Protein AF-A0A183FY08-F1 (afdb_monomer_lite)

Foldseek 3Di:
DDDCPDDPPPDPPPFCQQLQPRHRDDVLQDPVQQALLSSLQSLLLQLADQQPRDSHAVVPDPDPFDQAPQPRDRRGHNSNDCRRPSHDNPDDPVRSVVSNVVSSVSSVVSVVVVVVVVVVVVVVVVVVVCVVVVND

Secondary structure (DSSP, 8-state):
----------PPPPP-B-TTT-SBS-GGG-SSS-BHHHHHHHHHHTT--TTT--SS-GGG--SPP---TTT--SSS-GGG-TT-TTSB--S-HHHHHHHHHHHHHHHHHHHHHHHHHHHHHHHHHHHHHHHHTT--

pLDDT: mean 91.38, std 11.75, range [52.66, 98.62]

Organism: Heligmosomoides polygyrus (NCBI:txid6339)

Radius of gyration: 21.26 Å; chains: 1; bounding box: 55×53×59 Å

Structure (mmCIF, N/CA/C/O backbone):
data_AF-A0A183FY08-F1
#
_entry.id   AF-A0A183FY08-F1
#
loop_
_atom_site.group_PDB
_atom_site.id
_atom_site.type_symbol
_atom_site.label_atom_id
_atom_site.label_alt_id
_atom_site.label_comp_id
_atom_site.label_asym_id
_atom_site.label_entity_id
_atom_site.label_seq_id
_atom_site.pdbx_PDB_ins_code
_atom_site.Cartn_x
_atom_site.Cartn_y
_atom_site.Cartn_z
_atom_site.occupancy
_atom_site.B_iso_or_equiv
_atom_site.auth_seq_id
_atom_site.auth_comp_id
_atom_site.auth_asym_id
_atom_site.auth_atom_id
_atom_site.pdbx_PDB_model_num
ATOM 1 N N . MET A 1 1 ? -34.730 44.132 -16.770 1.00 52.66 1 MET A N 1
ATOM 2 C CA . MET A 1 1 ? -33.277 43.946 -16.943 1.00 52.66 1 MET A CA 1
ATOM 3 C C . MET A 1 1 ? -33.006 42.476 -16.690 1.00 52.66 1 MET A C 1
ATOM 5 O O . MET A 1 1 ? -33.260 42.029 -15.582 1.00 52.66 1 MET A O 1
ATOM 9 N N . TYR A 1 2 ? -32.678 41.707 -17.728 1.00 55.66 2 TYR A N 1
ATOM 10 C CA . TYR A 1 2 ? -32.290 40.305 -17.571 1.00 55.66 2 TYR A CA 1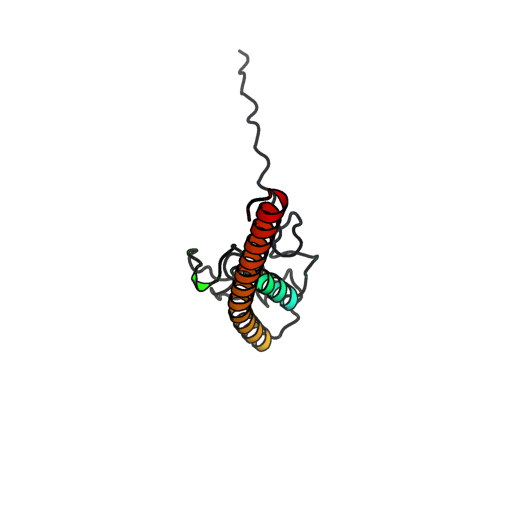
ATOM 11 C C . TYR A 1 2 ? -30.800 40.290 -17.236 1.00 55.66 2 TYR A C 1
ATOM 13 O O . TYR A 1 2 ? -30.007 40.903 -17.945 1.00 55.66 2 TYR A O 1
ATOM 21 N N . ASP A 1 3 ? -30.447 39.665 -16.123 1.00 54.88 3 ASP A N 1
ATOM 22 C CA . ASP A 1 3 ? -29.059 39.439 -15.739 1.00 54.88 3 ASP A CA 1
ATOM 23 C C . ASP A 1 3 ? -28.642 38.084 -16.333 1.00 54.88 3 ASP A C 1
ATOM 25 O O . ASP A 1 3 ? -29.203 37.056 -15.937 1.00 54.88 3 ASP A O 1
ATOM 29 N N . PRO A 1 4 ? -27.757 38.036 -17.345 1.00 61.25 4 PRO A N 1
ATOM 30 C CA . PRO A 1 4 ? -27.305 36.783 -17.911 1.00 61.25 4 PRO A CA 1
ATOM 31 C C . PRO A 1 4 ? -26.164 36.275 -17.032 1.00 61.25 4 PRO A C 1
ATOM 33 O O . PRO A 1 4 ? -24.997 36.376 -17.402 1.00 61.25 4 PRO A O 1
ATOM 36 N N . THR A 1 5 ? -26.472 35.749 -15.847 1.00 64.19 5 THR A N 1
ATOM 37 C CA . THR A 1 5 ? -25.443 35.071 -15.057 1.00 64.19 5 THR A CA 1
ATOM 38 C C . THR A 1 5 ? -25.044 33.797 -15.810 1.00 64.19 5 THR A C 1
ATOM 40 O O . THR A 1 5 ? -25.893 32.922 -16.012 1.00 64.19 5 THR A O 1
ATOM 43 N N . PRO A 1 6 ? -23.789 33.662 -16.273 1.00 59.47 6 PRO A N 1
ATOM 44 C CA . PRO A 1 6 ? -23.373 32.463 -16.977 1.00 59.47 6 PRO A CA 1
ATOM 45 C C . PRO A 1 6 ? -23.393 31.292 -15.992 1.00 59.47 6 PRO A C 1
ATOM 47 O O . PRO A 1 6 ? -22.857 31.384 -14.887 1.00 59.47 6 PRO A O 1
ATOM 50 N N . LEU A 1 7 ? -24.030 30.190 -16.394 1.00 59.69 7 LEU A N 1
ATOM 51 C CA . LEU A 1 7 ? -23.998 28.929 -15.662 1.00 59.69 7 LEU A CA 1
ATOM 52 C C . LEU A 1 7 ? -22.531 28.513 -15.509 1.00 59.69 7 LEU A C 1
ATOM 54 O O . LEU A 1 7 ? -21.897 28.096 -16.477 1.00 59.69 7 LEU A O 1
ATOM 58 N N . VAL A 1 8 ? -21.984 28.654 -14.300 1.00 61.56 8 VAL A N 1
ATOM 59 C CA . VAL A 1 8 ? -20.666 28.118 -13.956 1.00 61.56 8 VAL A CA 1
ATOM 60 C C . VAL A 1 8 ? -20.750 26.608 -14.147 1.00 61.56 8 VAL A C 1
ATOM 62 O O . VAL A 1 8 ? -21.351 25.901 -13.341 1.00 61.56 8 VAL A O 1
ATOM 65 N N . GLN A 1 9 ? -20.183 26.121 -15.251 1.00 58.12 9 GLN A N 1
ATOM 66 C CA . GLN A 1 9 ? -19.951 24.701 -15.470 1.00 58.12 9 GLN A CA 1
ATOM 67 C C . GLN A 1 9 ? -18.980 24.237 -14.386 1.00 58.12 9 GLN A C 1
ATOM 69 O O . GLN A 1 9 ? -17.773 24.460 -14.468 1.00 58.12 9 GLN A O 1
ATOM 74 N N . SER A 1 10 ? -19.519 23.645 -13.323 1.00 61.91 10 SER A N 1
ATOM 75 C CA . SER A 1 10 ? -18.717 23.008 -12.293 1.00 61.91 10 SER A CA 1
ATOM 76 C C . SER A 1 10 ? -18.012 21.816 -12.929 1.00 61.91 10 SER A C 1
ATOM 78 O O . SER A 1 10 ? -18.639 20.847 -13.356 1.00 61.91 10 SER A O 1
ATOM 80 N N . THR A 1 11 ? -16.686 21.888 -13.021 1.00 62.81 11 THR A N 1
ATOM 81 C CA . THR A 1 11 ? -15.876 20.710 -13.326 1.00 62.81 11 THR A CA 1
ATOM 82 C C . THR A 1 11 ? -16.248 19.614 -12.325 1.00 62.81 11 THR A C 1
ATOM 84 O O . THR A 1 11 ? -16.218 19.890 -11.118 1.00 62.81 11 THR A O 1
ATOM 87 N N . PRO A 1 12 ? -16.617 18.400 -12.773 1.00 63.00 12 PRO A N 1
ATOM 88 C CA . PRO A 1 12 ? -16.906 17.315 -11.852 1.00 63.00 12 PRO A CA 1
ATOM 89 C C . PRO A 1 12 ? -15.676 17.082 -10.964 1.00 63.00 12 PRO A C 1
ATOM 91 O O . PRO A 1 12 ? -14.543 17.198 -11.446 1.00 63.00 12 PRO A O 1
ATOM 94 N N . PRO A 1 13 ? -15.869 16.805 -9.663 1.00 63.50 13 PRO A N 1
ATOM 95 C CA . PRO A 1 13 ? -14.754 16.578 -8.762 1.00 63.50 13 PRO A CA 1
ATOM 96 C C . PRO A 1 13 ? -13.879 15.439 -9.303 1.00 63.50 13 PRO A C 1
ATOM 98 O O . PRO A 1 13 ? -14.412 14.482 -9.876 1.00 63.50 13 PRO A O 1
ATOM 101 N N . PRO A 1 14 ? -12.548 15.524 -9.136 1.00 67.75 14 PRO A N 1
ATOM 102 C CA . PRO A 1 14 ? -11.652 14.470 -9.582 1.00 67.75 14 PRO A CA 1
ATOM 103 C C . PRO A 1 14 ? -12.087 13.136 -8.971 1.00 67.75 14 PRO A C 1
ATOM 105 O O . PRO A 1 14 ? -12.352 13.043 -7.769 1.00 67.75 14 PRO A O 1
ATOM 108 N N . VAL A 1 15 ? -12.187 12.110 -9.818 1.00 73.31 15 VAL A N 1
ATOM 109 C CA . VAL A 1 15 ? -12.575 10.762 -9.397 1.00 73.31 15 VAL A CA 1
ATOM 110 C C . VAL A 1 15 ? -11.537 10.250 -8.399 1.00 73.31 15 VAL A C 1
ATOM 112 O O . VAL A 1 15 ? -10.331 10.306 -8.642 1.00 73.31 15 VAL A O 1
ATOM 115 N N . LEU A 1 16 ? -12.007 9.780 -7.247 1.00 83.12 16 LEU A N 1
ATOM 116 C CA . LEU A 1 16 ? -11.164 9.371 -6.133 1.00 83.12 16 LEU A CA 1
ATOM 117 C C . LEU A 1 16 ? -10.755 7.911 -6.336 1.00 83.12 16 LEU A C 1
ATOM 119 O O . LEU A 1 16 ? -11.513 7.002 -6.027 1.00 83.12 16 LEU A O 1
ATOM 123 N N . GLU A 1 17 ? -9.564 7.662 -6.872 1.00 91.75 17 GLU A N 1
ATOM 124 C CA . GLU A 1 17 ? -9.133 6.295 -7.182 1.00 91.75 17 GLU A CA 1
ATOM 125 C C . GLU A 1 17 ? -8.600 5.558 -5.938 1.00 91.75 17 GLU A C 1
ATOM 127 O O . GLU A 1 17 ? -7.524 5.864 -5.405 1.00 91.75 17 GLU A O 1
ATOM 132 N N . CYS A 1 18 ? -9.339 4.545 -5.475 1.00 95.50 18 CYS A N 1
ATOM 133 C CA . CYS A 1 18 ? -8.917 3.707 -4.357 1.00 95.50 18 CYS A CA 1
ATOM 134 C C . CYS A 1 18 ? -7.594 2.988 -4.663 1.00 95.50 18 CYS A C 1
ATOM 136 O O . CYS A 1 18 ? -7.455 2.279 -5.661 1.00 95.50 18 CYS A O 1
ATOM 138 N N . TRP A 1 19 ? -6.627 3.073 -3.743 1.00 95.94 19 TRP A N 1
ATOM 139 C CA . TRP A 1 19 ? -5.284 2.497 -3.921 1.00 95.94 19 TRP A CA 1
ATOM 140 C C . TRP A 1 19 ? -5.264 0.972 -4.036 1.00 95.94 19 TRP A C 1
ATOM 142 O O . TRP A 1 19 ? -4.254 0.408 -4.460 1.00 95.94 19 TRP A O 1
ATOM 152 N N . PHE A 1 20 ? -6.346 0.315 -3.615 1.00 96.25 20 PHE A N 1
ATOM 153 C CA . PHE A 1 20 ? -6.422 -1.137 -3.504 1.00 96.25 20 PHE A CA 1
ATOM 154 C C . PHE A 1 20 ? -7.235 -1.771 -4.627 1.00 96.25 20 PHE A C 1
ATOM 156 O O . PHE A 1 20 ? -6.753 -2.703 -5.259 1.00 96.25 20 PHE A O 1
ATOM 163 N N . CYS A 1 21 ? -8.448 -1.270 -4.872 1.00 96.00 21 CYS A N 1
ATOM 164 C CA . CYS A 1 21 ? -9.380 -1.863 -5.834 1.00 96.00 21 CYS A CA 1
ATOM 165 C C . CYS A 1 21 ? -9.714 -0.956 -7.020 1.00 96.00 21 CYS A C 1
ATOM 167 O O . CYS A 1 21 ? -10.491 -1.367 -7.870 1.00 96.00 21 CYS A O 1
ATOM 169 N N . ARG A 1 22 ? -9.130 0.251 -7.092 1.00 94.38 22 ARG A N 1
ATOM 170 C CA . ARG A 1 22 ? -9.263 1.179 -8.230 1.00 94.38 22 ARG A CA 1
ATOM 171 C C . ARG A 1 22 ? -10.670 1.752 -8.452 1.00 94.38 22 ARG A C 1
ATOM 173 O O . ARG A 1 22 ? -10.871 2.531 -9.372 1.00 94.38 22 ARG A O 1
ATOM 180 N N . GLU A 1 23 ? -11.626 1.431 -7.584 1.00 95.12 23 GLU A N 1
ATOM 181 C CA . GLU A 1 23 ? -12.968 2.018 -7.594 1.00 95.12 23 GLU A CA 1
ATOM 182 C C . GLU A 1 23 ? -13.013 3.412 -6.946 1.00 95.12 23 GLU A C 1
ATOM 184 O O . GLU A 1 23 ? -12.102 3.809 -6.214 1.00 95.12 23 GLU A O 1
ATOM 189 N N . ASN A 1 24 ? -14.111 4.137 -7.191 1.00 94.88 24 ASN A N 1
ATOM 190 C CA . ASN A 1 24 ? -14.319 5.507 -6.724 1.00 94.88 24 ASN A CA 1
ATOM 191 C C . ASN A 1 24 ? -14.733 5.577 -5.240 1.00 94.88 24 ASN A C 1
ATOM 193 O O . ASN A 1 24 ? -15.921 5.653 -4.924 1.00 94.88 24 ASN A O 1
ATOM 197 N N . HIS A 1 25 ? -13.763 5.527 -4.325 1.00 94.44 25 HIS A N 1
ATOM 198 C CA . HIS A 1 25 ? -13.972 5.733 -2.887 1.00 94.44 25 HIS A CA 1
ATOM 199 C C . HIS A 1 25 ? -12.656 5.996 -2.139 1.00 94.44 25 HIS A C 1
ATOM 201 O O . HIS A 1 25 ? -11.560 5.716 -2.623 1.00 94.44 25 HIS A O 1
ATOM 207 N N . PHE A 1 26 ? -12.752 6.478 -0.895 1.00 95.19 26 PHE A N 1
ATOM 208 C CA . PHE A 1 26 ? -11.581 6.641 -0.034 1.00 95.19 26 PHE A CA 1
ATOM 209 C C . PHE A 1 26 ? -10.921 5.297 0.287 1.00 95.19 26 PHE A C 1
ATOM 211 O O . PHE A 1 26 ? -11.543 4.404 0.861 1.00 95.19 26 PHE A O 1
ATOM 218 N N . SER A 1 27 ? -9.615 5.179 0.038 1.00 96.50 27 SER A N 1
ATOM 219 C CA . SER A 1 27 ? -8.840 3.968 0.353 1.00 96.50 27 SER A CA 1
ATOM 220 C C . SER A 1 27 ? -8.983 3.531 1.820 1.00 96.50 27 SER A C 1
ATOM 222 O O . SER A 1 27 ? -8.934 2.342 2.126 1.00 96.50 27 SER A O 1
ATOM 224 N N . SER A 1 28 ? -9.196 4.467 2.752 1.00 96.62 28 SER A N 1
ATOM 225 C CA . SER A 1 28 ? -9.407 4.157 4.171 1.00 96.62 28 SER A CA 1
ATOM 226 C C . SER A 1 28 ? -10.662 3.320 4.436 1.00 96.62 28 SER A C 1
ATOM 228 O O . SER A 1 28 ? -10.618 2.481 5.338 1.00 96.62 28 SER A O 1
ATOM 230 N N . SER A 1 29 ? -11.714 3.460 3.626 1.00 96.81 29 SER A N 1
ATOM 231 C CA . SER A 1 29 ? -13.008 2.778 3.763 1.00 96.81 29 SER A CA 1
ATOM 232 C C . SER A 1 29 ? -13.265 1.693 2.705 1.00 96.81 29 SER A C 1
ATOM 234 O O . SER A 1 29 ? -14.398 1.247 2.538 1.00 96.81 29 SER A O 1
ATOM 236 N N . CYS A 1 30 ? -12.220 1.229 2.008 1.00 97.81 30 CYS A N 1
ATOM 237 C CA . CYS A 1 30 ? -12.335 0.207 0.963 1.00 97.81 30 CYS A CA 1
ATOM 238 C C . CYS A 1 30 ? -12.936 -1.116 1.473 1.00 97.81 30 CYS A C 1
ATOM 240 O O . CYS A 1 30 ? -12.324 -1.821 2.281 1.00 97.81 30 CYS A O 1
ATOM 242 N N . ARG A 1 31 ? -14.112 -1.486 0.952 1.00 97.62 31 ARG A N 1
ATOM 243 C CA . ARG A 1 31 ? -14.803 -2.740 1.305 1.00 97.62 31 ARG A CA 1
ATOM 244 C C . ARG A 1 31 ? -14.281 -3.955 0.536 1.00 97.62 31 ARG A C 1
ATOM 246 O O . ARG A 1 31 ? -14.322 -5.055 1.072 1.00 97.62 31 ARG A O 1
ATOM 253 N N . ASN A 1 32 ? -13.728 -3.746 -0.659 1.00 98.25 32 ASN A N 1
ATOM 254 C CA . ASN A 1 32 ? -13.183 -4.818 -1.503 1.00 98.25 32 ASN A CA 1
ATOM 255 C C . ASN A 1 32 ? -11.875 -5.402 -0.956 1.00 98.25 32 ASN A C 1
ATOM 257 O O . ASN A 1 32 ? -11.552 -6.557 -1.206 1.00 98.25 32 ASN A O 1
ATOM 261 N N . VAL A 1 33 ? -11.123 -4.613 -0.182 1.00 98.31 33 VAL A N 1
ATOM 262 C CA . VAL A 1 33 ? -9.905 -5.062 0.505 1.00 98.31 33 VAL A CA 1
ATOM 263 C C . VAL A 1 33 ? -10.043 -4.727 1.987 1.00 98.31 33 VAL A C 1
ATOM 265 O O . VAL A 1 33 ? -9.502 -3.721 2.451 1.00 98.31 33 VAL A O 1
ATOM 268 N N . PRO A 1 34 ? -10.816 -5.510 2.755 1.00 98.06 34 PRO A N 1
ATOM 269 C CA . PRO A 1 34 ? -11.196 -5.122 4.106 1.00 98.06 34 PRO A CA 1
ATOM 270 C C . PRO A 1 34 ? -10.091 -5.386 5.136 1.00 98.06 34 PRO A C 1
ATOM 272 O O . PRO A 1 34 ? -10.051 -4.706 6.156 1.00 98.06 34 PRO A O 1
ATOM 275 N N . ARG A 1 35 ? -9.183 -6.340 4.902 1.00 98.62 35 ARG A N 1
ATOM 276 C CA . ARG A 1 35 ? -8.162 -6.753 5.880 1.00 98.62 35 ARG A CA 1
ATOM 277 C C . ARG A 1 35 ? -6.946 -5.831 5.867 1.00 98.62 35 ARG A C 1
ATOM 279 O O . ARG A 1 35 ? -6.431 -5.479 4.807 1.00 98.62 35 ARG A O 1
ATOM 286 N N . ILE A 1 36 ? -6.441 -5.473 7.048 1.00 98.44 36 ILE A N 1
ATOM 287 C CA . ILE A 1 36 ? -5.259 -4.604 7.180 1.00 98.44 36 ILE A CA 1
ATOM 288 C C . ILE A 1 36 ? -4.006 -5.254 6.585 1.00 98.44 36 ILE A C 1
ATOM 290 O O . ILE A 1 36 ? -3.213 -4.561 5.943 1.00 98.44 36 ILE A O 1
ATOM 294 N N . SER A 1 37 ? -3.819 -6.562 6.772 1.00 98.56 37 SER A N 1
ATOM 295 C CA . SER A 1 37 ? -2.683 -7.280 6.181 1.00 98.56 37 SER A CA 1
ATOM 296 C C . SER A 1 37 ? -2.665 -7.191 4.646 1.00 98.56 37 SER A C 1
ATOM 298 O O . SER A 1 37 ? -1.636 -6.826 4.075 1.00 98.56 37 SER A O 1
ATOM 300 N N . ASP A 1 38 ? -3.807 -7.407 3.989 1.00 98.62 38 ASP A N 1
ATOM 301 C CA . ASP A 1 38 ? -3.936 -7.351 2.526 1.00 98.62 38 ASP A CA 1
ATOM 302 C C . ASP A 1 38 ? -3.689 -5.943 1.986 1.00 98.62 38 ASP A C 1
ATOM 304 O O . ASP A 1 38 ? -2.952 -5.764 1.016 1.00 98.62 38 ASP A O 1
ATOM 308 N N . ARG A 1 39 ? -4.227 -4.917 2.659 1.00 98.44 39 ARG A N 1
ATOM 309 C CA . ARG A 1 39 ? -3.956 -3.513 2.311 1.00 98.44 39 ARG A CA 1
ATOM 310 C C . ARG A 1 39 ? -2.463 -3.210 2.341 1.00 98.44 39 ARG A C 1
ATOM 312 O O . ARG A 1 39 ? -1.942 -2.586 1.418 1.00 98.44 39 ARG A O 1
ATOM 319 N N . ILE A 1 40 ? -1.763 -3.668 3.383 1.00 98.38 40 ILE A N 1
ATOM 320 C CA . ILE A 1 40 ? -0.312 -3.490 3.504 1.00 98.38 40 ILE A CA 1
ATOM 321 C C . ILE A 1 40 ? 0.426 -4.249 2.392 1.00 98.38 40 ILE A C 1
ATOM 323 O O . ILE A 1 40 ? 1.367 -3.711 1.805 1.00 98.38 40 ILE A O 1
ATOM 327 N N . TYR A 1 41 ? 0.002 -5.476 2.086 1.00 98.19 41 TYR A N 1
ATOM 328 C CA . TYR A 1 41 ? 0.604 -6.307 1.046 1.00 98.19 41 TYR A CA 1
ATOM 329 C C . TYR A 1 41 ? 0.453 -5.703 -0.357 1.00 98.19 41 TYR A C 1
ATOM 331 O O . TYR A 1 41 ? 1.444 -5.582 -1.077 1.00 98.19 41 TYR A O 1
ATOM 339 N N . ILE A 1 42 ? -0.753 -5.271 -0.734 1.00 97.38 42 ILE A N 1
ATOM 340 C CA . ILE A 1 42 ? -1.020 -4.649 -2.040 1.00 97.38 42 ILE A CA 1
ATOM 341 C C . ILE A 1 42 ? -0.162 -3.397 -2.212 1.00 97.38 42 ILE A C 1
ATOM 343 O O . ILE A 1 42 ? 0.487 -3.215 -3.243 1.00 97.38 42 ILE A O 1
ATOM 347 N N . HIS A 1 43 ? -0.108 -2.550 -1.183 1.00 95.94 43 HIS A N 1
ATOM 348 C CA . HIS A 1 43 ? 0.658 -1.307 -1.245 1.00 95.94 43 HIS A CA 1
ATOM 349 C C . HIS A 1 43 ? 2.168 -1.553 -1.339 1.00 95.94 43 HIS A C 1
ATOM 351 O O . HIS A 1 43 ? 2.857 -0.880 -2.104 1.00 95.94 43 HIS A O 1
ATOM 357 N N . MET A 1 44 ? 2.665 -2.578 -0.635 1.00 97.38 44 MET A N 1
ATOM 358 C CA . MET A 1 44 ? 4.047 -3.058 -0.740 1.00 97.38 44 MET A CA 1
ATOM 359 C C . MET A 1 44 ? 4.380 -3.540 -2.152 1.00 97.38 44 MET A C 1
ATOM 361 O O . MET A 1 44 ? 5.374 -3.093 -2.719 1.00 97.38 44 MET A O 1
ATOM 365 N N . ARG A 1 45 ? 3.544 -4.411 -2.735 1.00 96.88 45 ARG A N 1
ATOM 366 C CA . ARG A 1 45 ? 3.742 -4.944 -4.094 1.00 96.88 45 ARG A CA 1
ATOM 367 C C . ARG A 1 45 ? 3.728 -3.830 -5.140 1.00 96.88 45 ARG A C 1
ATOM 369 O O . ARG A 1 45 ? 4.424 -3.899 -6.151 1.00 96.88 45 ARG A O 1
ATOM 376 N N . ASN A 1 46 ? 2.947 -2.786 -4.888 1.00 94.94 46 ASN A N 1
ATOM 377 C CA . ASN A 1 46 ? 2.868 -1.624 -5.758 1.00 94.94 46 ASN A CA 1
ATOM 378 C C . ASN A 1 46 ? 3.998 -0.611 -5.547 1.00 94.94 46 ASN A C 1
ATOM 380 O O . ASN A 1 46 ? 4.034 0.362 -6.291 1.00 94.94 46 ASN A O 1
ATOM 384 N N . ALA A 1 47 ? 4.919 -0.850 -4.606 1.00 95.94 47 ALA A N 1
ATOM 385 C CA . ALA A 1 47 ? 6.020 0.052 -4.278 1.00 95.94 47 ALA A CA 1
ATOM 386 C C . ALA A 1 47 ? 5.553 1.490 -3.975 1.00 95.94 47 ALA A C 1
ATOM 388 O O . ALA A 1 47 ? 6.170 2.465 -4.398 1.00 95.94 47 ALA A O 1
ATOM 389 N N . ARG A 1 48 ? 4.434 1.619 -3.250 1.00 95.06 48 ARG A N 1
ATOM 390 C CA . ARG A 1 48 ? 3.833 2.913 -2.903 1.00 95.06 48 ARG A CA 1
ATOM 391 C C . ARG A 1 48 ? 4.125 3.311 -1.459 1.00 95.06 48 ARG A C 1
ATOM 393 O O . ARG A 1 48 ? 4.330 2.469 -0.583 1.00 95.06 48 ARG A O 1
ATOM 400 N N . CYS A 1 49 ? 4.052 4.613 -1.203 1.00 96.19 49 CYS A N 1
ATOM 401 C CA . CYS A 1 49 ? 4.340 5.206 0.095 1.00 96.19 49 CYS A CA 1
ATOM 402 C C . CYS A 1 49 ? 3.232 4.878 1.096 1.00 96.19 49 CYS A C 1
ATOM 404 O O . CYS A 1 49 ? 2.060 5.190 0.872 1.00 96.19 49 CYS A O 1
ATOM 406 N N . PHE A 1 50 ? 3.585 4.302 2.240 1.00 96.50 50 PHE A N 1
ATOM 407 C CA . PHE A 1 50 ? 2.654 3.973 3.317 1.00 96.50 50 PHE A CA 1
ATOM 408 C C . PHE A 1 50 ? 2.179 5.200 4.101 1.00 96.50 50 PHE A C 1
ATOM 410 O O . PHE A 1 50 ? 1.222 5.084 4.866 1.00 96.50 50 PHE A O 1
ATOM 417 N N . ARG A 1 51 ? 2.825 6.364 3.941 1.00 95.56 51 ARG A N 1
ATOM 418 C CA . ARG A 1 51 ? 2.447 7.619 4.620 1.00 95.56 51 ARG A CA 1
ATOM 419 C C . ARG A 1 51 ? 1.387 8.407 3.852 1.00 95.56 51 ARG A C 1
ATOM 421 O O . ARG A 1 51 ? 0.452 8.908 4.468 1.00 95.56 51 ARG A O 1
ATOM 428 N N . CYS A 1 52 ? 1.509 8.497 2.528 1.00 94.50 52 CYS A N 1
ATOM 429 C CA . CYS A 1 52 ? 0.633 9.340 1.703 1.00 94.50 52 CYS A CA 1
ATOM 430 C C . CYS A 1 52 ? -0.069 8.599 0.556 1.00 94.50 52 CYS A C 1
ATOM 432 O O . CYS A 1 52 ? -0.943 9.169 -0.086 1.00 94.50 52 CYS A O 1
ATOM 434 N N . GLY A 1 53 ? 0.306 7.350 0.274 1.00 93.81 53 GLY A N 1
ATOM 435 C CA . GLY A 1 53 ? -0.218 6.604 -0.867 1.00 93.81 53 GLY A CA 1
ATOM 436 C C . GLY A 1 53 ? 0.410 6.960 -2.215 1.00 93.81 53 GLY A C 1
ATOM 437 O O . GLY A 1 53 ? 0.017 6.381 -3.220 1.00 93.81 53 GLY A O 1
ATOM 438 N N . GLY A 1 54 ? 1.372 7.880 -2.276 1.00 93.81 54 GLY A N 1
ATOM 439 C CA . GLY A 1 54 ? 2.015 8.306 -3.521 1.00 93.81 54 GLY A CA 1
ATOM 440 C C . GLY A 1 54 ? 2.845 7.217 -4.211 1.00 93.81 54 GLY A C 1
ATOM 441 O O . GLY A 1 54 ? 3.187 6.194 -3.611 1.00 93.81 54 GLY A O 1
ATOM 442 N N . HIS A 1 55 ? 3.171 7.462 -5.483 1.00 93.38 55 HIS A N 1
ATOM 443 C CA . HIS A 1 55 ? 4.069 6.642 -6.305 1.00 93.38 55 HIS A CA 1
ATOM 444 C C . HIS A 1 55 ? 5.544 6.946 -5.984 1.00 93.38 55 HIS A C 1
ATOM 446 O O . HIS A 1 55 ? 6.289 7.434 -6.821 1.00 93.38 55 HIS A O 1
ATOM 452 N N . HIS A 1 56 ? 5.931 6.713 -4.734 1.00 95.19 56 HIS A N 1
ATOM 453 C CA . HIS A 1 56 ? 7.294 6.840 -4.212 1.00 95.19 56 HIS A CA 1
ATOM 454 C C . HIS A 1 56 ? 7.421 5.984 -2.945 1.00 95.19 56 HIS A C 1
ATOM 456 O O . HIS A 1 56 ? 6.414 5.503 -2.421 1.00 95.19 56 HIS A O 1
ATOM 462 N N . LEU A 1 57 ? 8.630 5.792 -2.421 1.00 96.00 57 LEU A N 1
ATOM 463 C CA . LEU A 1 57 ? 8.858 5.073 -1.164 1.00 96.00 57 LEU A CA 1
ATOM 464 C C . LEU A 1 57 ? 8.831 6.018 0.046 1.00 96.00 57 LEU A C 1
ATOM 466 O O . LEU A 1 57 ? 9.054 7.215 -0.072 1.00 96.00 57 LEU A O 1
ATOM 470 N N . ASP A 1 58 ? 8.605 5.484 1.250 1.00 94.69 58 ASP A N 1
ATOM 471 C CA . ASP A 1 58 ? 8.451 6.297 2.473 1.00 94.69 58 ASP A CA 1
ATOM 472 C C . ASP A 1 58 ? 9.607 7.282 2.745 1.00 94.69 58 ASP A C 1
ATOM 474 O O . ASP A 1 58 ? 9.360 8.342 3.318 1.00 94.69 58 ASP A O 1
ATOM 478 N N . HIS A 1 59 ? 10.844 6.941 2.360 1.00 93.19 59 HIS A N 1
ATOM 479 C CA . HIS A 1 59 ? 12.030 7.789 2.563 1.00 93.19 59 HIS A CA 1
ATOM 480 C C . HIS A 1 59 ? 12.150 8.933 1.544 1.00 93.19 59 HIS A C 1
ATOM 482 O O . HIS A 1 59 ? 12.920 9.858 1.764 1.00 93.19 59 HIS A O 1
ATOM 488 N N . GLU A 1 60 ? 11.368 8.883 0.469 1.00 96.25 60 GLU A N 1
ATOM 489 C CA . GLU A 1 60 ? 11.266 9.912 -0.578 1.00 96.25 60 GLU A CA 1
ATOM 490 C C . GLU A 1 60 ? 10.021 10.788 -0.365 1.00 96.25 60 GLU A C 1
ATOM 492 O O . GLU A 1 60 ? 9.697 11.655 -1.168 1.00 96.25 60 GLU A O 1
ATOM 497 N N . CYS A 1 61 ? 9.259 10.532 0.701 1.00 96.19 61 CYS A N 1
ATOM 498 C CA . CYS A 1 61 ? 8.001 11.211 0.957 1.00 96.19 61 CYS A CA 1
ATOM 499 C C . CYS A 1 61 ? 8.235 12.610 1.538 1.00 96.19 61 CYS A C 1
ATOM 501 O O . CYS A 1 61 ? 8.415 12.764 2.748 1.00 96.19 61 CYS A O 1
ATOM 503 N N . GLU A 1 62 ? 8.105 13.621 0.684 1.00 96.00 62 GLU A N 1
ATOM 504 C CA . GLU A 1 62 ? 8.227 15.047 1.028 1.00 96.00 62 GLU A CA 1
ATOM 505 C C . GLU A 1 62 ? 7.033 15.599 1.821 1.00 96.00 62 GLU A C 1
ATOM 507 O O . GLU A 1 62 ? 7.094 16.686 2.391 1.00 96.00 62 GLU A O 1
ATOM 512 N N . GLN A 1 63 ? 5.926 14.852 1.890 1.00 92.94 63 GLN A N 1
ATOM 513 C CA . GLN A 1 63 ? 4.778 15.263 2.693 1.00 92.94 63 GLN A CA 1
ATOM 514 C C . GLN A 1 63 ? 5.167 15.324 4.180 1.00 92.94 63 GLN A C 1
ATOM 516 O O . GLN A 1 63 ? 5.798 14.383 4.687 1.00 92.94 63 GLN A O 1
ATOM 521 N N . PRO A 1 64 ? 4.742 16.369 4.915 1.00 93.00 64 PRO A N 1
ATOM 522 C CA . PRO A 1 64 ? 5.018 16.467 6.341 1.00 93.00 64 PRO A CA 1
ATOM 523 C C . PRO A 1 64 ? 4.418 15.263 7.092 1.00 93.00 64 PRO A C 1
ATOM 525 O O . PRO A 1 64 ? 3.379 14.732 6.677 1.00 93.00 64 PRO A O 1
ATOM 528 N N . PRO A 1 65 ? 5.048 14.783 8.181 1.00 90.81 65 PRO A N 1
ATOM 529 C CA . PRO A 1 65 ? 4.466 13.749 9.033 1.00 90.81 65 PRO A CA 1
ATOM 530 C C . PRO A 1 65 ? 3.076 14.163 9.521 1.00 90.81 65 PRO A C 1
ATOM 532 O O . PRO A 1 65 ? 2.892 15.244 10.074 1.00 90.81 65 PRO A O 1
ATOM 535 N N . LYS A 1 66 ? 2.080 13.302 9.293 1.00 92.50 66 LYS A N 1
ATOM 536 C CA . LYS A 1 66 ? 0.697 13.509 9.739 1.00 92.50 66 LYS A CA 1
ATOM 537 C C . LYS A 1 66 ? 0.358 12.422 10.740 1.00 92.50 66 LYS A C 1
ATOM 539 O O . LYS A 1 66 ? 0.474 11.240 10.423 1.00 92.50 66 LYS A O 1
ATOM 544 N N . ARG A 1 67 ? -0.076 12.815 11.938 1.00 96.44 67 ARG A N 1
ATOM 545 C CA . ARG A 1 67 ? -0.508 11.863 12.967 1.00 96.44 67 ARG A CA 1
ATOM 546 C C . ARG A 1 67 ? -1.791 11.171 12.514 1.00 96.44 67 ARG A C 1
ATOM 548 O O . ARG A 1 67 ? -2.756 11.819 12.118 1.00 96.44 67 ARG A O 1
ATOM 555 N N . CYS A 1 68 ? -1.800 9.848 12.586 1.00 96.69 68 CYS A N 1
ATOM 556 C CA . CYS A 1 68 ? -2.978 9.034 12.353 1.00 96.69 68 CYS A CA 1
ATOM 557 C C . CYS A 1 68 ? -4.050 9.370 13.395 1.00 96.69 68 CYS A C 1
ATOM 559 O O . CYS A 1 68 ? -3.787 9.319 14.596 1.00 96.69 68 CYS A O 1
ATOM 561 N N . LEU A 1 69 ? -5.266 9.664 12.936 1.00 94.62 69 LEU A N 1
ATOM 562 C CA . LEU A 1 69 ? -6.381 10.052 13.804 1.00 94.62 69 LEU A CA 1
ATOM 563 C C . LEU A 1 69 ? -6.892 8.903 14.691 1.00 94.62 69 LEU A C 1
ATOM 565 O O . LE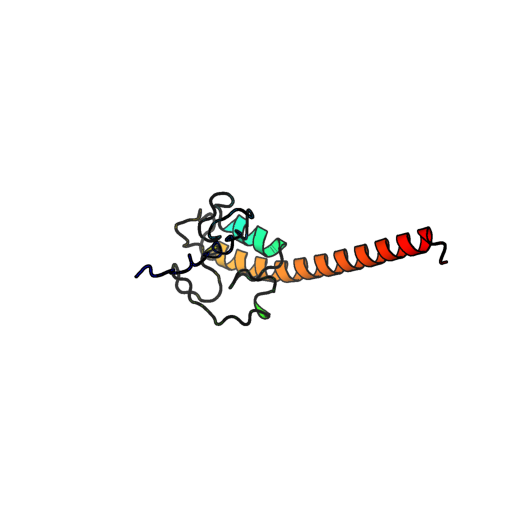U A 1 69 ? -7.527 9.163 15.704 1.00 94.62 69 LEU A O 1
ATOM 569 N N . GLU A 1 70 ? -6.596 7.645 14.347 1.00 96.38 70 GLU A N 1
ATOM 570 C CA . GLU A 1 70 ? -7.060 6.476 15.115 1.00 96.38 70 GLU A CA 1
ATOM 571 C C . GLU A 1 70 ? -6.071 6.033 16.199 1.00 96.38 70 GLU A C 1
ATOM 573 O O . GLU A 1 70 ? -6.482 5.492 17.221 1.00 96.38 70 GLU A O 1
ATOM 578 N N . CYS A 1 71 ? -4.761 6.220 15.996 1.00 96.50 71 CYS A N 1
ATOM 579 C CA . CYS A 1 71 ? -3.750 5.713 16.935 1.00 96.50 71 CYS A CA 1
ATOM 580 C C . CYS A 1 71 ? -2.627 6.702 17.286 1.00 96.50 71 CYS A C 1
ATOM 582 O O . CYS A 1 71 ? -1.709 6.344 18.019 1.00 96.50 71 CYS A O 1
ATOM 584 N N . GLY A 1 72 ? -2.639 7.917 16.733 1.00 96.19 72 GLY A N 1
ATOM 585 C CA . GLY A 1 72 ? -1.716 9.003 17.079 1.00 96.19 72 GLY A CA 1
AT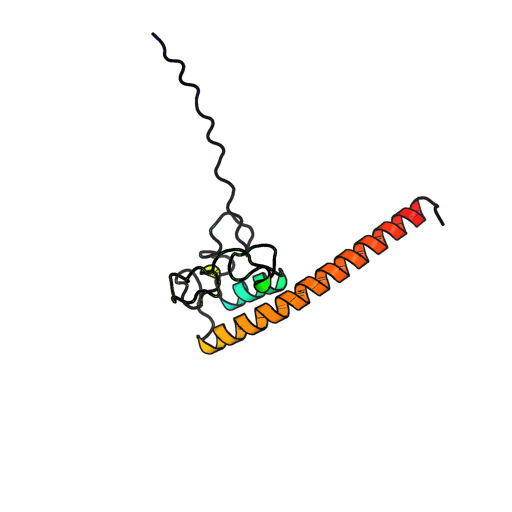OM 586 C C . GLY A 1 72 ? -0.271 8.874 16.578 1.00 96.19 72 GLY A C 1
ATOM 587 O O . GLY A 1 72 ? 0.510 9.807 16.783 1.00 96.19 72 GLY A O 1
ATOM 588 N N . LEU A 1 73 ? 0.104 7.768 15.925 1.00 95.31 73 LEU A N 1
ATOM 589 C CA . LEU A 1 73 ? 1.425 7.606 15.295 1.00 95.31 73 LEU A CA 1
ATOM 590 C C . LEU A 1 73 ? 1.460 8.333 13.945 1.00 95.31 73 LEU A C 1
ATOM 592 O O . LEU A 1 73 ? 0.452 8.379 13.249 1.00 95.31 73 LEU A O 1
ATOM 596 N N . ASP A 1 74 ? 2.610 8.860 13.549 1.00 94.62 74 ASP A N 1
ATOM 597 C CA . ASP A 1 74 ? 2.810 9.702 12.356 1.00 94.62 74 ASP A CA 1
ATOM 598 C C . ASP A 1 74 ? 3.440 8.976 11.158 1.00 94.62 74 ASP A C 1
ATOM 600 O O . ASP A 1 74 ? 3.673 9.550 10.090 1.00 94.62 74 ASP A O 1
ATOM 604 N N . ASP A 1 75 ? 3.708 7.687 11.325 1.00 94.31 75 ASP A N 1
ATOM 605 C CA . ASP A 1 75 ? 4.475 6.910 10.371 1.00 94.31 75 ASP A CA 1
ATOM 606 C C . ASP A 1 75 ? 3.600 6.178 9.346 1.00 94.31 75 ASP A C 1
ATOM 608 O O . ASP A 1 75 ? 4.123 5.352 8.615 1.00 94.31 75 ASP A O 1
ATOM 612 N N . HIS A 1 76 ? 2.282 6.376 9.286 1.00 96.38 76 HIS A N 1
ATOM 613 C CA . HIS A 1 76 ? 1.416 5.665 8.335 1.00 96.38 76 HIS A CA 1
ATOM 614 C C . HIS A 1 76 ? 0.124 6.424 8.029 1.00 96.38 76 HIS A C 1
ATOM 616 O O . HIS A 1 76 ? -0.390 7.176 8.852 1.00 96.38 76 HIS A O 1
ATOM 622 N N . HIS A 1 77 ? -0.446 6.153 6.859 1.00 97.06 77 HIS A N 1
ATOM 623 C CA . HIS A 1 77 ? -1.789 6.582 6.501 1.00 97.06 77 HIS A CA 1
ATOM 624 C C . HIS A 1 77 ? -2.850 5.745 7.235 1.00 97.06 77 HIS A C 1
ATOM 626 O O . HIS A 1 77 ? -2.686 4.532 7.391 1.00 97.06 77 HIS A O 1
ATOM 632 N N . ILE A 1 78 ? -3.985 6.354 7.601 1.00 97.25 78 ILE A N 1
ATOM 633 C CA . ILE A 1 78 ? -5.099 5.691 8.313 1.00 97.25 78 ILE A CA 1
ATOM 634 C C . ILE A 1 78 ? -5.593 4.413 7.612 1.00 97.25 78 ILE A 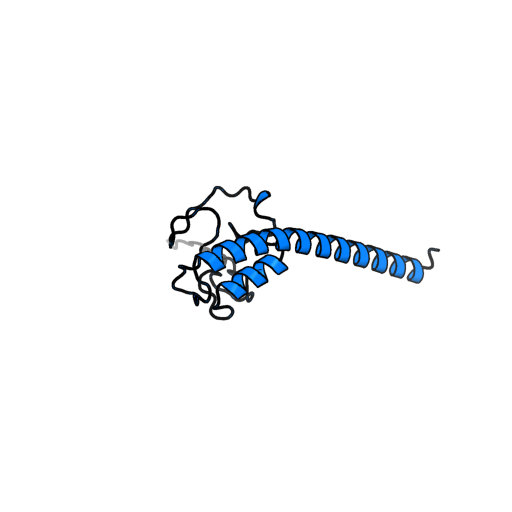C 1
ATOM 636 O O . ILE A 1 78 ? -5.974 3.450 8.272 1.00 97.25 78 ILE A O 1
ATOM 640 N N . ALA A 1 79 ? -5.499 4.344 6.279 1.00 97.25 79 ALA A N 1
ATOM 641 C CA . ALA A 1 79 ? -5.858 3.154 5.502 1.00 97.25 79 ALA A CA 1
ATOM 642 C C . ALA A 1 79 ? -5.073 1.885 5.893 1.00 97.25 79 ALA A C 1
ATOM 644 O O . ALA A 1 79 ? -5.564 0.785 5.650 1.00 97.25 79 ALA A O 1
ATOM 645 N N . PHE A 1 80 ? -3.900 2.039 6.517 1.00 97.75 80 PHE A N 1
ATOM 646 C CA . PHE A 1 80 ? -3.030 0.956 6.988 1.00 97.75 80 PHE A CA 1
ATOM 647 C C . PHE A 1 80 ? -3.015 0.809 8.514 1.00 97.75 80 PHE A C 1
ATOM 649 O O . PHE A 1 80 ? -2.231 0.018 9.043 1.00 97.75 80 PHE A O 1
ATOM 656 N N . CYS A 1 81 ? -3.812 1.595 9.241 1.00 97.94 81 CYS A N 1
ATOM 657 C CA . CYS A 1 81 ? -3.824 1.578 10.697 1.00 97.94 81 CYS A CA 1
ATOM 658 C C . CYS A 1 81 ? -4.540 0.328 11.219 1.00 97.94 81 CYS A C 1
ATOM 660 O O . CYS A 1 81 ? -5.679 0.071 10.841 1.00 97.94 81 CYS A O 1
ATOM 662 N N . ALA A 1 82 ? -3.929 -0.405 12.155 1.00 97.56 82 ALA A N 1
ATOM 663 C CA . ALA A 1 82 ? -4.596 -1.526 12.829 1.00 97.56 82 ALA A CA 1
ATOM 664 C C . ALA A 1 82 ? -5.828 -1.103 13.652 1.00 97.56 82 ALA A C 1
ATOM 666 O O . ALA A 1 82 ? -6.626 -1.956 14.027 1.00 97.56 82 ALA A O 1
ATOM 667 N N . HIS A 1 83 ? -5.974 0.194 13.933 1.00 97.56 83 HIS A N 1
ATOM 668 C CA . HIS A 1 83 ? -7.106 0.779 14.652 1.00 97.56 83 HIS A CA 1
ATOM 669 C C . HIS A 1 83 ? -8.148 1.424 13.722 1.00 97.56 83 HIS A C 1
ATOM 671 O O . HIS A 1 83 ? -9.105 2.012 14.208 1.00 97.56 83 HIS A O 1
ATOM 677 N N . ASN A 1 84 ? -7.993 1.316 12.397 1.00 97.69 84 ASN A N 1
ATOM 678 C CA . ASN A 1 84 ? -8.986 1.821 11.452 1.00 97.69 84 ASN A CA 1
ATOM 679 C C . ASN A 1 84 ? -10.315 1.063 11.603 1.00 97.69 84 ASN A C 1
ATOM 681 O O . ASN A 1 84 ? -10.402 -0.116 11.264 1.00 97.69 84 ASN A O 1
ATOM 685 N N . ARG A 1 85 ? -11.360 1.766 12.052 1.00 96.94 85 ARG A N 1
ATOM 686 C CA . ARG A 1 85 ? -12.696 1.198 12.312 1.00 96.94 85 ARG A CA 1
ATOM 687 C C . ARG A 1 85 ? -13.433 0.748 11.049 1.00 96.94 85 ARG A C 1
ATOM 689 O O . ARG A 1 85 ? -14.390 -0.009 11.143 1.00 96.94 85 ARG A O 1
ATOM 696 N N . GLN A 1 86 ? -12.994 1.206 9.877 1.00 97.25 86 GLN A N 1
ATOM 697 C CA . GLN A 1 86 ? -13.556 0.842 8.572 1.00 97.25 86 GLN A CA 1
ATOM 698 C C . GLN A 1 86 ? -12.867 -0.388 7.947 1.00 97.25 86 GLN A C 1
ATOM 700 O O . GLN A 1 86 ? -13.107 -0.703 6.782 1.00 97.25 86 GLN A O 1
ATOM 705 N N . ALA A 1 87 ? -11.970 -1.056 8.679 1.00 97.75 87 ALA A N 1
ATOM 706 C CA . ALA A 1 87 ? -11.211 -2.208 8.207 1.00 97.75 87 ALA A CA 1
ATOM 707 C C . ALA A 1 87 ? -11.253 -3.367 9.216 1.00 97.75 87 ALA A C 1
ATOM 709 O O . ALA A 1 87 ? -11.413 -3.179 10.421 1.00 97.75 87 ALA A O 1
ATOM 710 N N . ILE A 1 88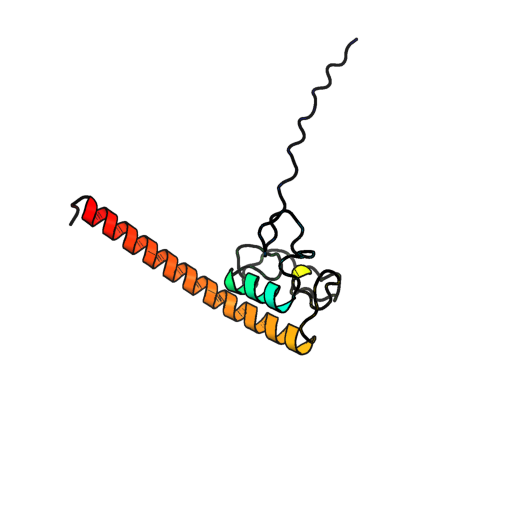 ? -11.058 -4.586 8.719 1.00 98.31 88 ILE A N 1
ATOM 711 C CA . ILE A 1 88 ? -10.917 -5.790 9.535 1.00 98.31 88 ILE A CA 1
ATOM 712 C C . ILE A 1 88 ? -9.501 -5.819 10.106 1.00 98.31 88 ILE A C 1
ATOM 714 O O . ILE A 1 88 ? -8.511 -6.001 9.387 1.00 98.31 88 ILE A O 1
ATOM 718 N N . ARG A 1 89 ? -9.413 -5.677 11.429 1.00 97.31 89 ARG A N 1
ATOM 719 C CA . ARG A 1 89 ? -8.173 -5.834 12.189 1.00 97.31 89 ARG A CA 1
ATOM 720 C C . ARG A 1 89 ? -7.827 -7.313 12.329 1.00 97.31 89 ARG A C 1
ATOM 722 O O . ARG A 1 89 ? -8.189 -7.965 13.301 1.00 97.31 89 ARG A O 1
ATOM 729 N N . ASP A 1 90 ? -7.075 -7.826 11.367 1.00 98.38 90 ASP A N 1
ATOM 730 C CA . ASP A 1 90 ? -6.640 -9.223 11.329 1.00 98.38 90 ASP A CA 1
ATOM 731 C C . ASP A 1 90 ? -5.217 -9.453 11.877 1.00 98.38 90 ASP A C 1
ATOM 733 O O . ASP A 1 90 ? -4.687 -10.563 11.838 1.00 98.38 90 ASP A O 1
ATOM 737 N N . LEU A 1 91 ? -4.593 -8.405 12.424 1.00 96.94 91 LEU A N 1
ATOM 738 C CA . LEU A 1 91 ? -3.271 -8.443 13.046 1.00 96.94 91 LEU A CA 1
ATOM 739 C C . LEU A 1 91 ? -3.324 -7.864 14.467 1.00 96.94 91 LEU A C 1
ATOM 741 O O . LEU A 1 91 ? -3.902 -6.800 14.700 1.00 96.94 91 LEU A O 1
ATOM 745 N N . SER A 1 92 ? -2.639 -8.517 15.413 1.00 97.44 92 SER A N 1
ATOM 746 C CA . SER A 1 92 ? -2.320 -7.897 16.707 1.00 97.44 92 SER A CA 1
ATOM 747 C C . SER A 1 92 ? -1.401 -6.686 16.509 1.00 97.44 92 SER A C 1
ATOM 749 O O . SER A 1 92 ? -0.701 -6.604 15.500 1.00 97.44 92 SER A O 1
ATOM 751 N N . ASN A 1 93 ? -1.342 -5.759 17.473 1.00 96.31 93 ASN A N 1
ATOM 752 C CA . ASN A 1 93 ? -0.509 -4.549 17.348 1.00 96.31 93 ASN A CA 1
ATOM 753 C C . ASN A 1 93 ? 0.962 -4.874 17.079 1.00 96.31 93 ASN A C 1
ATOM 755 O O . ASN A 1 93 ? 1.586 -4.302 16.187 1.00 96.31 93 ASN A O 1
ATOM 759 N N . GLU A 1 94 ? 1.502 -5.848 17.803 1.00 97.19 94 GLU A N 1
ATOM 760 C CA . GLU A 1 94 ? 2.878 -6.293 17.627 1.00 97.19 94 GLU A CA 1
ATOM 761 C C . GLU A 1 94 ? 3.109 -6.900 16.228 1.00 97.19 94 GLU A C 1
ATOM 763 O O . GLU A 1 94 ? 4.091 -6.581 15.546 1.00 97.19 94 GLU A O 1
ATOM 768 N N . ARG A 1 95 ? 2.171 -7.736 15.751 1.00 98.06 95 ARG A N 1
ATOM 769 C CA . ARG A 1 95 ? 2.225 -8.305 14.397 1.00 98.06 95 ARG A CA 1
ATOM 770 C C . ARG A 1 95 ? 2.096 -7.221 13.332 1.00 98.06 95 ARG A C 1
ATOM 772 O O . ARG A 1 95 ? 2.869 -7.254 12.382 1.00 98.06 95 ARG A O 1
ATOM 779 N N . TRP A 1 96 ? 1.205 -6.250 13.507 1.00 98.00 96 TRP A N 1
ATOM 780 C CA . TRP A 1 96 ? 1.023 -5.113 12.605 1.00 98.00 96 TRP A CA 1
ATOM 781 C C . TRP A 1 96 ? 2.298 -4.274 12.468 1.00 98.00 96 TRP A C 1
ATOM 783 O O . TRP A 1 96 ? 2.762 -4.049 11.349 1.00 98.00 96 TRP A O 1
ATOM 793 N N . LEU A 1 97 ? 2.934 -3.896 13.583 1.00 97.12 97 LEU A N 1
ATOM 794 C CA . LEU A 1 97 ? 4.200 -3.152 13.570 1.00 97.12 97 LEU A CA 1
ATOM 795 C C . LEU A 1 97 ? 5.302 -3.919 12.824 1.00 97.12 97 LEU A C 1
ATOM 797 O O . LEU A 1 97 ? 6.001 -3.351 11.979 1.00 97.12 97 LEU A O 1
ATOM 801 N N . ARG A 1 98 ? 5.445 -5.226 13.090 1.00 97.75 98 ARG A N 1
ATOM 802 C CA . ARG A 1 98 ? 6.388 -6.084 12.352 1.00 97.75 98 ARG A CA 1
ATOM 803 C C . ARG A 1 98 ? 6.049 -6.168 10.867 1.00 97.75 98 ARG A C 1
ATOM 805 O O . ARG A 1 98 ? 6.957 -6.088 10.040 1.00 97.75 98 ARG A O 1
ATOM 812 N N . HIS A 1 99 ? 4.773 -6.343 10.540 1.00 97.50 99 HIS A N 1
ATOM 813 C CA . HIS A 1 99 ? 4.301 -6.517 9.174 1.00 97.50 99 HIS A CA 1
ATOM 814 C C . HIS A 1 99 ? 4.582 -5.264 8.341 1.00 97.50 99 HIS A C 1
ATOM 816 O O . HIS A 1 99 ? 5.228 -5.363 7.303 1.00 97.50 99 HIS A O 1
ATOM 822 N N . LYS A 1 100 ? 4.249 -4.077 8.860 1.00 96.38 100 LYS A N 1
ATOM 823 C CA . LYS A 1 100 ? 4.521 -2.786 8.214 1.00 96.38 100 LYS A CA 1
ATOM 824 C C . LYS A 1 100 ? 6.019 -2.530 8.002 1.00 96.38 100 LYS A C 1
ATOM 826 O O . LYS A 1 100 ? 6.433 -2.151 6.910 1.00 96.38 100 LYS A O 1
ATOM 831 N N . ARG A 1 101 ? 6.867 -2.812 9.005 1.00 96.38 101 ARG A N 1
ATOM 832 C CA . ARG A 1 101 ? 8.335 -2.698 8.859 1.00 96.38 101 ARG A CA 1
ATOM 833 C C . ARG A 1 101 ? 8.887 -3.619 7.768 1.00 96.38 101 ARG A C 1
ATOM 835 O O . ARG A 1 101 ? 9.742 -3.206 6.990 1.00 96.38 101 ARG A O 1
ATOM 842 N N . ARG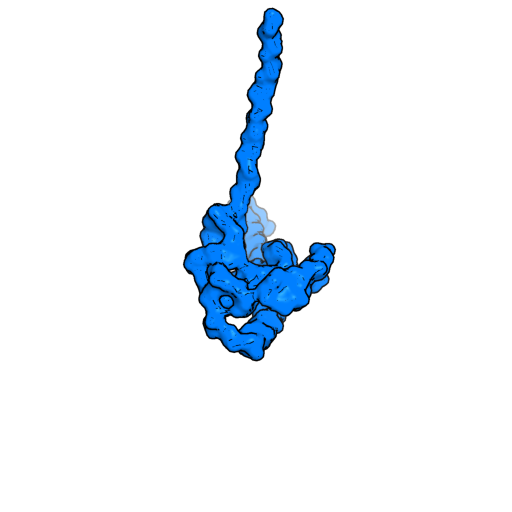 A 1 102 ? 8.409 -4.867 7.702 1.00 97.69 102 ARG A N 1
ATOM 843 C CA . ARG A 1 102 ? 8.796 -5.814 6.641 1.00 97.69 102 ARG A CA 1
ATOM 844 C C . ARG A 1 102 ? 8.288 -5.359 5.274 1.00 97.69 102 ARG A C 1
ATOM 846 O O . ARG A 1 102 ? 9.040 -5.438 4.309 1.00 97.69 102 ARG A O 1
ATOM 853 N N . ALA A 1 103 ? 7.055 -4.864 5.208 1.00 97.75 103 ALA A N 1
ATOM 854 C CA . ALA A 1 103 ? 6.430 -4.379 3.987 1.00 97.75 103 ALA A CA 1
ATOM 855 C C . ALA A 1 103 ? 7.219 -3.223 3.360 1.00 97.75 103 ALA A C 1
ATOM 857 O O . ALA A 1 103 ? 7.511 -3.279 2.175 1.00 97.75 103 ALA A O 1
ATOM 858 N N . ARG A 1 104 ? 7.677 -2.250 4.156 1.00 96.56 104 ARG A N 1
ATOM 859 C CA . ARG A 1 104 ? 8.546 -1.155 3.683 1.00 96.56 104 ARG A CA 1
ATOM 860 C C . ARG A 1 104 ? 9.839 -1.641 3.036 1.00 96.56 104 ARG A C 1
ATOM 862 O O . ARG A 1 104 ? 10.183 -1.207 1.945 1.00 96.56 104 ARG A O 1
ATOM 869 N N . ARG A 1 105 ? 10.537 -2.581 3.684 1.00 95.75 105 ARG A N 1
ATOM 870 C CA . ARG A 1 105 ? 11.764 -3.174 3.123 1.00 95.75 105 ARG A CA 1
ATOM 871 C C . ARG A 1 105 ? 11.486 -3.924 1.824 1.00 95.75 105 ARG A C 1
ATOM 873 O O . ARG A 1 105 ? 12.243 -3.809 0.870 1.00 95.75 105 ARG A O 1
ATOM 880 N N . ARG A 1 106 ? 10.383 -4.672 1.778 1.00 97.56 106 ARG A N 1
ATOM 881 C CA . ARG A 1 106 ? 9.970 -5.398 0.573 1.00 97.56 106 ARG A CA 1
ATOM 882 C C . ARG A 1 106 ? 9.501 -4.469 -0.545 1.00 97.56 106 ARG A C 1
ATOM 884 O O . ARG A 1 106 ? 9.722 -4.811 -1.693 1.00 97.56 106 ARG A O 1
ATOM 891 N N . ALA A 1 107 ? 8.931 -3.307 -0.230 1.00 96.69 107 ALA A N 1
ATOM 892 C CA . ALA A 1 107 ? 8.523 -2.316 -1.224 1.00 96.69 107 ALA A CA 1
ATOM 893 C C . ALA A 1 107 ? 9.728 -1.756 -1.994 1.00 96.69 107 ALA A C 1
ATOM 895 O O . ALA A 1 107 ? 9.648 -1.589 -3.204 1.00 96.69 107 ALA A O 1
ATOM 896 N N . PHE A 1 108 ? 10.863 -1.547 -1.316 1.00 94.94 108 PHE A N 1
ATOM 897 C CA . PHE A 1 108 ? 12.119 -1.172 -1.973 1.00 94.94 108 PHE A CA 1
ATOM 898 C C . PHE A 1 108 ? 12.584 -2.238 -2.974 1.00 94.94 108 PHE A C 1
ATOM 900 O O . PHE A 1 108 ? 12.883 -1.924 -4.121 1.00 94.94 108 PHE A O 1
ATOM 907 N N . ILE A 1 109 ? 12.583 -3.509 -2.558 1.00 95.75 109 ILE A N 1
ATOM 908 C CA . ILE A 1 109 ? 12.939 -4.635 -3.435 1.00 95.75 109 ILE A CA 1
ATOM 909 C C . ILE A 1 109 ? 11.949 -4.736 -4.603 1.00 95.75 109 ILE A C 1
ATOM 911 O O . ILE A 1 109 ? 12.364 -4.883 -5.744 1.00 95.75 109 ILE A O 1
ATOM 915 N N . ALA A 1 110 ? 10.647 -4.614 -4.332 1.00 95.75 110 ALA A N 1
ATOM 916 C CA . ALA A 1 110 ? 9.608 -4.661 -5.355 1.00 95.75 110 ALA A CA 1
ATOM 917 C C . ALA A 1 110 ? 9.766 -3.541 -6.390 1.00 95.75 110 ALA A C 1
ATOM 919 O O . ALA A 1 110 ? 9.561 -3.794 -7.571 1.00 95.75 110 ALA A O 1
ATOM 920 N N . ARG A 1 111 ? 10.154 -2.327 -5.970 1.00 96.19 111 ARG A N 1
ATOM 921 C CA . ARG A 1 111 ? 10.449 -1.236 -6.905 1.00 96.19 111 ARG A CA 1
ATOM 922 C C . ARG A 1 111 ? 11.610 -1.594 -7.823 1.00 96.19 111 ARG A C 1
ATOM 924 O O . ARG A 1 111 ? 11.451 -1.529 -9.032 1.00 96.19 111 ARG A O 1
ATOM 931 N N . ARG A 1 112 ? 12.729 -2.030 -7.241 1.00 95.50 112 ARG A N 1
ATOM 932 C CA . ARG A 1 112 ? 13.919 -2.414 -8.005 1.00 95.50 112 ARG A CA 1
ATOM 933 C C . ARG A 1 112 ? 13.628 -3.499 -9.035 1.00 95.50 112 ARG A C 1
ATOM 935 O O . ARG A 1 112 ? 14.030 -3.368 -10.179 1.00 95.50 112 ARG A O 1
ATOM 942 N N . LEU A 1 113 ? 12.891 -4.537 -8.638 1.00 95.25 113 LEU A N 1
ATOM 943 C CA . LEU A 1 113 ? 12.513 -5.615 -9.552 1.00 95.25 113 LEU A CA 1
ATOM 944 C C . LEU A 1 113 ? 11.643 -5.107 -10.709 1.00 95.25 113 LEU A C 1
ATOM 946 O O . LEU A 1 113 ? 11.856 -5.529 -11.837 1.00 95.25 113 LEU A O 1
ATOM 950 N N . LYS A 1 114 ? 10.707 -4.183 -10.452 1.00 94.25 114 LYS A N 1
ATOM 951 C CA . LYS A 1 114 ? 9.905 -3.557 -11.516 1.00 94.25 114 LYS A CA 1
ATOM 952 C C . LYS A 1 114 ? 10.755 -2.712 -12.457 1.00 94.25 114 LYS A C 1
ATOM 954 O O . LYS A 1 114 ? 10.575 -2.793 -13.660 1.00 94.25 114 LYS A O 1
ATOM 959 N N . GLU A 1 115 ? 11.681 -1.921 -11.922 1.00 94.50 115 GLU A N 1
ATOM 960 C CA . GLU A 1 115 ? 12.591 -1.099 -12.728 1.00 94.50 115 GLU A CA 1
ATOM 961 C C . GLU A 1 115 ? 13.487 -1.974 -13.623 1.00 94.50 115 GLU A C 1
ATOM 963 O O . GLU A 1 115 ? 13.656 -1.677 -14.805 1.00 94.50 115 GLU A O 1
ATOM 968 N N . GLU A 1 116 ? 14.023 -3.072 -13.079 1.00 95.88 116 GLU A N 1
ATOM 969 C CA . GLU A 1 116 ? 14.830 -4.056 -13.813 1.00 95.88 116 GLU A CA 1
ATOM 970 C C . GLU A 1 116 ? 13.996 -4.781 -14.891 1.00 95.88 116 GLU A C 1
ATOM 972 O O . GLU A 1 116 ? 14.442 -4.904 -16.033 1.00 95.88 116 GLU A O 1
ATOM 977 N N . GLU A 1 117 ? 12.766 -5.194 -14.569 1.00 95.38 117 GLU A N 1
ATOM 978 C CA . GLU A 1 117 ? 11.818 -5.808 -15.511 1.00 95.38 117 GLU A CA 1
ATOM 979 C C . GLU A 1 117 ? 11.436 -4.844 -16.647 1.00 95.38 117 GLU A C 1
ATOM 981 O O . GLU A 1 117 ? 11.516 -5.200 -17.821 1.00 95.38 117 GLU A O 1
ATOM 986 N N . GLU A 1 118 ? 11.090 -3.596 -16.326 1.00 95.50 118 GLU A N 1
ATOM 987 C CA . GLU A 1 118 ? 10.767 -2.559 -17.311 1.00 95.50 118 GLU A CA 1
ATOM 988 C C . GLU A 1 118 ? 11.967 -2.201 -18.197 1.00 95.50 118 GLU A C 1
ATOM 990 O O . GLU A 1 118 ? 11.794 -1.882 -19.375 1.00 95.50 118 GLU A O 1
ATOM 995 N N . ALA A 1 119 ? 13.186 -2.204 -17.655 1.00 95.88 119 ALA A N 1
ATOM 996 C CA . ALA A 1 119 ? 14.400 -1.985 -18.438 1.00 95.88 119 ALA A CA 1
ATOM 997 C C . ALA A 1 119 ? 14.654 -3.150 -19.405 1.00 95.88 119 ALA A C 1
ATOM 999 O O . ALA A 1 119 ? 14.950 -2.920 -20.579 1.00 95.88 119 ALA A O 1
ATOM 1000 N N . TRP A 1 120 ? 14.482 -4.389 -18.933 1.00 96.62 120 TRP A N 1
ATOM 1001 C CA . TRP A 1 120 ? 14.618 -5.584 -19.761 1.00 96.62 120 TRP A CA 1
ATOM 1002 C C . TRP A 1 120 ? 13.586 -5.615 -20.894 1.00 96.62 120 TRP A C 1
ATOM 1004 O O . TRP A 1 120 ? 13.954 -5.817 -22.050 1.00 96.62 120 TRP A O 1
ATOM 1014 N N . LEU A 1 121 ? 12.315 -5.336 -20.586 1.00 96.38 121 LEU A N 1
ATOM 1015 C CA . LEU A 1 121 ? 11.241 -5.267 -21.580 1.00 96.38 121 LEU A CA 1
ATOM 1016 C C . LEU A 1 121 ? 11.517 -4.192 -22.633 1.00 96.38 121 LEU A C 1
ATOM 1018 O O . LEU A 1 121 ? 11.402 -4.465 -23.825 1.00 96.38 121 LEU A O 1
ATOM 1022 N N . ARG A 1 122 ? 11.937 -2.991 -22.212 1.00 96.00 122 ARG A N 1
ATOM 1023 C CA . ARG A 1 122 ? 12.307 -1.906 -23.136 1.00 96.00 122 ARG A CA 1
ATOM 1024 C C . ARG A 1 122 ? 13.441 -2.310 -24.072 1.00 96.00 122 ARG A C 1
ATOM 1026 O O . ARG A 1 122 ? 13.350 -2.069 -25.270 1.00 96.00 122 ARG A O 1
ATOM 1033 N N . TYR A 1 123 ? 14.483 -2.941 -23.538 1.00 95.50 123 TYR A N 1
ATOM 1034 C CA . TYR A 1 123 ? 15.600 -3.428 -24.343 1.00 95.50 123 TYR A CA 1
ATOM 1035 C C . TYR A 1 123 ? 15.164 -4.502 -25.346 1.00 95.50 123 TYR A C 1
ATOM 1037 O O . TYR A 1 123 ? 15.583 -4.474 -26.501 1.00 95.50 123 TYR A O 1
ATOM 1045 N N . HIS A 1 124 ? 14.315 -5.441 -24.923 1.00 96.19 124 HIS A N 1
ATOM 1046 C CA . HIS A 1 124 ? 13.852 -6.517 -25.791 1.00 96.19 124 HIS A CA 1
ATOM 1047 C C . HIS A 1 124 ? 12.954 -6.003 -26.923 1.00 96.19 124 HIS A C 1
ATOM 1049 O O . HIS A 1 124 ? 13.158 -6.389 -28.069 1.00 96.19 124 HIS A O 1
ATOM 1055 N N . LEU A 1 125 ? 12.030 -5.083 -26.625 1.00 95.44 125 LEU A N 1
ATOM 1056 C CA . LEU A 1 125 ? 11.198 -4.430 -27.640 1.00 95.44 125 LEU A CA 1
ATOM 1057 C C . LEU A 1 125 ? 12.047 -3.653 -28.650 1.00 95.44 125 LEU A C 1
ATOM 1059 O O . LEU A 1 125 ? 11.892 -3.851 -29.848 1.00 95.44 125 LEU A O 1
ATOM 1063 N N . TYR A 1 126 ? 13.011 -2.862 -28.172 1.00 94.06 126 TYR A N 1
ATOM 1064 C CA . TYR A 1 126 ? 13.940 -2.138 -29.042 1.00 94.06 126 TYR A CA 1
ATOM 1065 C C . TYR A 1 126 ? 14.717 -3.073 -29.979 1.00 94.06 126 TYR A C 1
ATOM 1067 O O . TYR A 1 126 ? 14.892 -2.783 -31.159 1.00 94.06 126 TYR A O 1
ATOM 1075 N N . ARG A 1 127 ? 15.170 -4.225 -29.472 1.00 94.31 127 ARG A N 1
ATOM 1076 C CA . ARG A 1 127 ? 15.847 -5.229 -30.298 1.00 94.31 127 ARG A CA 1
ATOM 1077 C C . ARG A 1 127 ? 14.949 -5.819 -31.381 1.00 94.31 127 ARG A C 1
ATOM 1079 O O . ARG A 1 127 ? 15.405 -5.943 -32.511 1.00 94.31 127 ARG A O 1
ATOM 1086 N N . LEU A 1 128 ? 13.710 -6.172 -31.039 1.00 94.00 128 LEU A N 1
ATOM 1087 C CA . LEU A 1 128 ? 12.743 -6.693 -32.007 1.00 94.00 128 LEU A CA 1
ATOM 1088 C C . LEU A 1 128 ? 12.454 -5.658 -33.103 1.00 94.00 128 LEU A C 1
ATOM 1090 O O . LEU A 1 128 ? 12.442 -6.008 -34.276 1.00 94.00 128 LEU A O 1
ATOM 1094 N N . GLU A 1 129 ? 12.325 -4.380 -32.740 1.00 94.25 129 GLU A N 1
ATOM 1095 C CA . GLU A 1 129 ? 12.144 -3.287 -33.703 1.00 94.25 129 GLU A CA 1
ATOM 1096 C C . GLU A 1 129 ? 13.345 -3.138 -34.655 1.00 94.25 129 GLU A C 1
ATOM 1098 O O . GLU A 1 129 ? 13.157 -2.910 -35.849 1.00 94.25 129 GLU A O 1
ATOM 1103 N N . LEU A 1 130 ? 14.587 -3.271 -34.175 1.00 91.31 130 LEU A N 1
ATOM 1104 C CA . LEU A 1 130 ? 15.773 -3.233 -35.046 1.00 91.31 130 LEU A CA 1
ATOM 1105 C C . LEU A 1 130 ? 15.808 -4.412 -36.029 1.00 91.31 130 LEU A C 1
ATOM 1107 O O . LEU A 1 130 ? 16.079 -4.216 -37.216 1.00 91.31 130 LEU A O 1
ATOM 1111 N N . GLU A 1 131 ? 15.502 -5.614 -35.534 1.00 90.75 131 GLU A N 1
ATOM 1112 C CA . GLU A 1 131 ? 15.445 -6.844 -36.329 1.00 90.75 131 GLU A CA 1
ATOM 1113 C C . GLU A 1 131 ? 14.342 -6.758 -37.406 1.00 90.75 131 GLU A C 1
ATOM 1115 O O . GLU A 1 131 ? 14.594 -7.094 -38.564 1.00 90.75 131 GLU A O 1
ATOM 1120 N N . GLU A 1 132 ? 13.158 -6.227 -37.075 1.00 88.69 132 GLU A N 1
ATOM 1121 C CA . GLU A 1 132 ? 12.061 -5.993 -38.031 1.00 88.69 132 GLU A CA 1
ATOM 1122 C C . GLU A 1 132 ? 12.408 -4.950 -39.103 1.00 88.69 132 GLU A C 1
ATOM 1124 O O . GLU A 1 132 ? 12.024 -5.099 -40.264 1.00 88.69 132 GLU A O 1
ATOM 1129 N N . ASN A 1 133 ? 13.164 -3.910 -38.743 1.00 87.69 133 ASN A N 1
ATOM 1130 C CA . ASN A 1 133 ? 13.559 -2.848 -39.670 1.00 87.69 133 ASN A CA 1
ATOM 1131 C C . ASN A 1 133 ? 14.801 -3.193 -40.515 1.00 87.69 133 ASN A C 1
ATOM 1133 O O . ASN A 1 133 ? 15.263 -2.356 -41.291 1.00 87.69 133 ASN A O 1
ATOM 1137 N N . GLY A 1 134 ? 15.356 -4.404 -40.381 1.00 74.88 134 GLY A N 1
ATOM 1138 C CA . GLY A 1 134 ? 16.548 -4.832 -41.122 1.00 74.88 134 GLY A CA 1
ATOM 1139 C C . GLY A 1 134 ? 17.812 -4.045 -40.760 1.00 74.88 134 GLY A C 1
ATOM 1140 O O . GLY A 1 134 ? 18.763 -4.013 -41.543 1.00 74.88 134 GLY A O 1
ATOM 1141 N N . ILE A 1 135 ? 17.819 -3.396 -39.593 1.00 67.44 135 ILE A N 1
ATOM 1142 C CA . ILE A 1 135 ? 18.962 -2.653 -39.063 1.00 67.44 135 ILE A CA 1
ATOM 1143 C C . ILE A 1 135 ? 19.761 -3.640 -38.206 1.00 67.44 135 ILE A C 1
ATOM 1145 O O . ILE A 1 135 ? 19.488 -3.800 -37.017 1.00 67.44 135 ILE A O 1
ATOM 1149 N N . CYS A 1 136 ? 20.700 -4.350 -38.837 1.00 58.66 136 CYS A N 1
ATOM 1150 C CA . CYS A 1 136 ? 21.668 -5.213 -38.156 1.00 58.66 136 CYS A CA 1
ATOM 1151 C C . CYS A 1 136 ? 22.962 -4.456 -37.839 1.00 58.66 136 CYS A C 1
ATOM 1153 O O . CYS A 1 136 ? 23.406 -3.662 -38.700 1.00 58.66 136 CYS A O 1
#

Sequence (136 aa):
MYDPTPLVQSTPPPVLECWFCRENHFSSSCRNVPRISDRIYIHMRNARCFRCGGHHLDHECEQPPKRCLECGLDDHHIAFCAHNRQAIRDLSNERWLRHKRRARRRAFIARRLKEEEEAWLRYHLYRLELEENGIC